Protein AF-A0A6I3LFV6-F1 (afdb_monomer_lite)

Sequence (82 aa):
GGPAQTDRPLWQPIAVSGTTGETEAPSHAEDNDFVQAGNLYRLMTEEEKERLIDNLAGFISKVSRDDIAQRAIENFRKADPD

Foldseek 3Di:
DDDDDDPDDPDDDDDDDDDDDDDPDDDDPPPDPQAVVLVVLVPDDPVRNVVVVCVLCVVLVVDPDPVVSVVVVVSNCSNPVD

Structure (mmCIF, N/CA/C/O backbone):
data_AF-A0A6I3LFV6-F1
#
_entry.id   AF-A0A6I3LFV6-F1
#
loop_
_atom_site.group_PDB
_atom_site.id
_atom_site.type_symbol
_atom_site.label_atom_id
_atom_site.label_alt_id
_atom_site.label_comp_id
_atom_site.label_asym_id
_atom_site.label_entity_id
_atom_site.label_seq_id
_atom_site.pdbx_PDB_ins_code
_atom_site.Cartn_x
_atom_site.Cartn_y
_atom_site.Cartn_z
_atom_site.occupancy
_atom_site.B_iso_or_equiv
_atom_site.auth_seq_id
_atom_site.auth_comp_id
_atom_site.auth_asym_id
_atom_site.auth_atom_id
_atom_site.pdbx_PDB_model_num
ATOM 1 N N . GLY A 1 1 ? 17.817 31.897 -44.755 1.00 69.69 1 GLY A N 1
ATOM 2 C CA . GLY A 1 1 ? 17.895 30.425 -44.768 1.00 69.69 1 GLY A CA 1
ATOM 3 C C . GLY A 1 1 ? 17.273 29.915 -43.492 1.00 69.69 1 GLY A C 1
ATOM 4 O O . GLY A 1 1 ? 17.552 30.496 -42.452 1.00 69.69 1 GLY A O 1
ATOM 5 N N . GLY A 1 2 ? 16.374 28.937 -43.583 1.00 84.31 2 GLY A N 1
ATOM 6 C CA . GLY A 1 2 ? 15.717 28.338 -42.419 1.00 84.31 2 GLY A CA 1
ATOM 7 C C . GLY A 1 2 ? 16.552 27.219 -41.785 1.00 84.31 2 GLY A C 1
ATOM 8 O O . GLY A 1 2 ? 17.592 26.854 -42.338 1.00 84.31 2 GLY A O 1
ATOM 9 N N . PRO A 1 3 ? 16.115 26.680 -40.635 1.00 85.00 3 PRO A N 1
ATOM 10 C CA . PRO A 1 3 ? 16.749 25.517 -40.022 1.00 85.00 3 PRO A CA 1
ATOM 11 C C . PRO A 1 3 ? 16.772 24.322 -40.987 1.00 85.00 3 PRO A C 1
ATOM 13 O O . PRO A 1 3 ? 15.806 24.079 -41.710 1.00 85.00 3 PRO A O 1
ATOM 16 N N . ALA A 1 4 ? 17.888 23.588 -40.989 1.00 87.69 4 ALA A N 1
ATOM 17 C CA . ALA A 1 4 ? 18.089 22.390 -41.798 1.00 87.69 4 ALA A CA 1
ATOM 18 C C . ALA A 1 4 ? 17.895 21.134 -40.938 1.00 87.69 4 ALA A C 1
ATOM 20 O O . ALA A 1 4 ? 18.489 21.013 -39.864 1.00 87.69 4 ALA A O 1
ATOM 21 N N . GLN A 1 5 ? 17.060 20.207 -41.411 1.00 88.88 5 GLN A N 1
ATOM 22 C CA . GLN A 1 5 ? 16.870 18.898 -40.789 1.00 88.88 5 GLN A CA 1
ATOM 23 C C . GLN A 1 5 ? 18.183 18.104 -40.832 1.00 88.88 5 GLN A C 1
ATOM 25 O O . GLN A 1 5 ? 18.884 18.110 -41.841 1.00 88.88 5 GLN A O 1
ATOM 30 N N . THR A 1 6 ? 18.526 17.449 -39.721 1.00 91.50 6 THR A N 1
ATOM 31 C CA . THR A 1 6 ? 19.814 16.752 -39.554 1.00 91.50 6 THR A CA 1
ATOM 32 C C . THR A 1 6 ? 19.718 15.233 -39.684 1.00 91.50 6 THR A C 1
ATOM 34 O O . THR A 1 6 ? 20.751 14.574 -39.638 1.00 91.50 6 THR A O 1
ATOM 37 N N . ASP A 1 7 ? 18.505 14.674 -39.771 1.00 89.38 7 ASP A N 1
ATOM 38 C CA . ASP A 1 7 ? 18.203 13.229 -39.742 1.00 89.38 7 ASP A CA 1
ATOM 39 C C . ASP A 1 7 ? 18.792 12.463 -38.546 1.00 89.38 7 ASP A C 1
ATOM 41 O O . ASP A 1 7 ? 18.768 11.234 -38.489 1.00 89.38 7 ASP A O 1
ATOM 45 N N . ARG A 1 8 ? 19.298 13.186 -37.542 1.00 89.38 8 ARG A N 1
ATOM 46 C CA . ARG A 1 8 ? 19.827 12.593 -36.320 1.00 89.38 8 ARG A CA 1
ATOM 47 C C . ARG A 1 8 ? 18.657 12.214 -35.413 1.00 89.38 8 ARG A C 1
ATOM 49 O O . ARG A 1 8 ? 17.853 13.091 -35.086 1.00 89.38 8 ARG A O 1
ATOM 56 N N . PRO A 1 9 ? 18.573 10.954 -34.954 1.00 85.44 9 PRO A N 1
ATOM 57 C CA . PRO A 1 9 ? 17.584 10.568 -33.961 1.00 85.44 9 PRO A CA 1
ATOM 58 C C . PRO A 1 9 ? 17.784 11.384 -32.683 1.00 85.44 9 PRO A C 1
ATOM 60 O O . PRO A 1 9 ? 18.911 11.537 -32.210 1.00 85.44 9 PRO A O 1
ATOM 63 N N . LEU A 1 10 ? 16.690 11.883 -32.109 1.00 91.38 10 LEU A N 1
ATOM 64 C CA . LEU A 1 10 ? 16.714 12.563 -30.810 1.00 91.38 10 LEU A CA 1
ATOM 65 C C . LEU A 1 10 ? 16.843 11.570 -29.641 1.00 91.38 10 LEU A C 1
ATOM 67 O O . LEU A 1 10 ? 17.287 11.943 -28.558 1.00 91.38 10 LEU A O 1
ATOM 71 N N . TRP A 1 11 ? 16.485 10.304 -29.871 1.00 91.62 11 TRP A N 1
ATOM 72 C CA . TRP A 1 11 ? 16.451 9.230 -28.877 1.00 91.62 11 TRP A CA 1
ATOM 73 C C . TRP A 1 11 ? 16.944 7.924 -29.496 1.00 91.62 11 TRP A C 1
ATOM 75 O O . TRP A 1 11 ? 16.860 7.729 -30.712 1.00 91.62 11 TRP A O 1
ATOM 85 N N . GLN A 1 12 ? 17.431 7.014 -28.653 1.00 92.88 12 GLN A N 1
ATOM 86 C CA . GLN A 1 12 ? 17.759 5.662 -29.094 1.00 92.88 12 GLN A CA 1
ATOM 87 C C . GLN A 1 12 ? 16.472 4.892 -29.433 1.00 92.88 12 GLN A C 1
ATOM 89 O O . GLN A 1 12 ? 15.517 4.944 -28.654 1.00 92.88 12 GLN A O 1
ATOM 94 N N . PRO A 1 13 ? 16.417 4.186 -30.577 1.00 89.31 13 PRO A N 1
ATOM 95 C CA . PRO A 1 13 ? 15.259 3.374 -30.921 1.00 89.31 13 PRO A CA 1
ATOM 96 C C . PRO A 1 13 ? 15.162 2.162 -29.988 1.00 89.31 13 PRO A C 1
ATOM 98 O O . PRO A 1 13 ? 16.161 1.496 -29.721 1.00 89.31 13 PRO A O 1
ATOM 101 N N . ILE A 1 14 ? 13.947 1.854 -29.531 1.00 93.50 14 ILE A N 1
ATOM 102 C CA . ILE A 1 14 ? 13.649 0.646 -28.755 1.00 93.50 14 ILE A CA 1
ATOM 103 C C . ILE A 1 14 ? 12.893 -0.314 -29.667 1.00 93.50 14 ILE A C 1
ATOM 105 O O . ILE A 1 14 ? 11.828 0.022 -30.186 1.00 93.50 14 ILE A O 1
ATOM 109 N N . ALA A 1 15 ? 13.452 -1.505 -29.875 1.00 94.19 15 ALA A N 1
ATOM 110 C CA . ALA A 1 15 ? 12.756 -2.565 -30.585 1.00 94.19 15 ALA A CA 1
ATOM 111 C C . ALA A 1 15 ? 11.590 -3.066 -29.723 1.00 94.19 15 ALA A C 1
ATOM 113 O O . ALA A 1 15 ? 11.784 -3.465 -28.577 1.00 94.19 15 ALA A O 1
ATOM 114 N N . VAL A 1 16 ? 10.386 -3.048 -30.285 1.00 91.69 16 VAL A N 1
ATOM 115 C CA . VAL A 1 16 ? 9.176 -3.588 -29.658 1.00 91.69 16 VAL A CA 1
ATOM 116 C C . VAL A 1 16 ? 8.652 -4.752 -30.493 1.00 91.69 16 VAL A C 1
ATOM 118 O O . VAL A 1 16 ? 8.878 -4.811 -31.702 1.00 91.69 16 VAL A O 1
ATOM 121 N N . SER A 1 17 ? 7.976 -5.697 -29.847 1.00 92.06 17 SER A N 1
ATOM 122 C CA . SER A 1 17 ? 7.398 -6.878 -30.493 1.00 92.06 17 SER A CA 1
ATOM 123 C C . SER A 1 17 ? 6.023 -7.185 -29.903 1.00 92.06 17 SER A C 1
ATOM 125 O O . SER A 1 17 ? 5.711 -6.719 -28.809 1.00 92.06 17 SER A O 1
ATOM 127 N N . GLY A 1 18 ? 5.214 -7.957 -30.629 1.00 90.81 18 GLY A N 1
ATOM 128 C CA . GLY A 1 18 ? 3.850 -8.312 -30.236 1.00 90.81 18 GLY A CA 1
ATOM 129 C C . GLY A 1 18 ? 2.774 -7.573 -31.033 1.00 90.81 18 GLY A C 1
ATOM 130 O O . GLY A 1 18 ? 3.062 -6.809 -31.955 1.00 90.81 18 GLY A O 1
ATOM 131 N N . THR A 1 19 ? 1.519 -7.849 -30.695 1.00 91.25 19 THR A N 1
ATOM 132 C CA . THR A 1 19 ? 0.334 -7.213 -31.283 1.00 91.25 19 THR A CA 1
ATOM 133 C C . THR A 1 19 ? -0.100 -6.010 -30.462 1.00 91.25 19 THR A C 1
ATOM 135 O O . THR A 1 19 ? -0.049 -6.032 -29.236 1.00 91.25 19 THR A O 1
ATOM 138 N N . THR A 1 20 ? -0.580 -4.969 -31.138 1.00 92.25 20 THR A N 1
ATOM 139 C CA . THR A 1 20 ? -1.288 -3.873 -30.478 1.00 92.25 20 THR A CA 1
ATOM 140 C C . THR A 1 20 ? -2.695 -4.326 -30.093 1.00 92.25 20 THR A C 1
ATOM 142 O O . THR A 1 20 ? -3.375 -5.001 -30.865 1.00 92.25 20 THR A O 1
ATOM 145 N N . GLY A 1 21 ? -3.140 -3.953 -28.899 1.00 91.94 21 GLY A N 1
ATOM 146 C CA . GLY A 1 21 ? -4.448 -4.329 -28.377 1.00 91.94 21 GLY A CA 1
ATOM 147 C C . GLY A 1 21 ? -4.490 -4.215 -26.861 1.00 91.94 21 GLY A C 1
ATOM 148 O O . GLY A 1 21 ? -3.516 -3.797 -26.237 1.00 91.94 21 GLY A O 1
ATOM 149 N N . GLU A 1 22 ? -5.625 -4.587 -26.281 1.00 92.31 22 GLU A N 1
ATOM 150 C CA . GLU A 1 22 ? -5.723 -4.811 -24.844 1.00 92.31 22 GLU A CA 1
ATOM 151 C C . GLU A 1 22 ? -5.011 -6.123 -24.506 1.00 92.31 22 GLU A C 1
ATOM 153 O O . GLU A 1 22 ? -5.250 -7.156 -25.133 1.00 92.31 22 GLU A O 1
ATOM 158 N N . THR A 1 23 ? -4.099 -6.068 -23.545 1.00 85.81 23 THR A N 1
ATOM 159 C CA . THR A 1 23 ? -3.365 -7.232 -23.052 1.00 85.81 23 THR A CA 1
ATOM 160 C C . THR A 1 23 ? -3.479 -7.255 -21.542 1.00 85.81 23 THR A C 1
ATOM 162 O O . THR A 1 23 ? -3.377 -6.202 -20.909 1.00 85.81 23 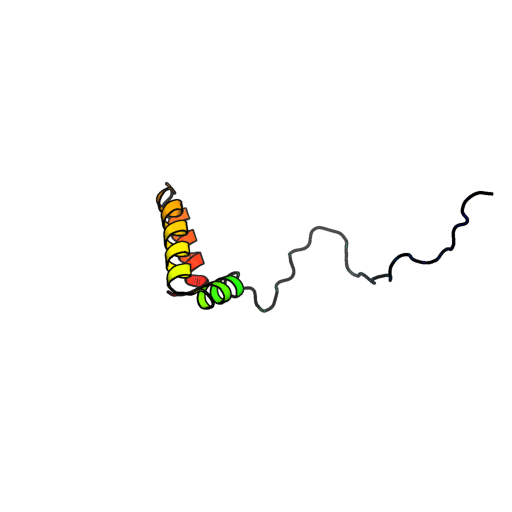THR A O 1
ATOM 165 N N . GLU A 1 24 ? -3.647 -8.442 -20.962 1.00 84.94 24 GLU A N 1
ATOM 166 C CA . GLU A 1 24 ? -3.532 -8.602 -19.514 1.00 84.94 24 GLU A CA 1
ATOM 167 C C . GLU A 1 24 ? -2.169 -8.079 -19.043 1.00 84.94 24 GLU A C 1
ATOM 169 O O . GLU A 1 24 ? -1.160 -8.199 -19.750 1.00 84.94 24 GLU A O 1
ATOM 174 N N . ALA A 1 25 ? -2.147 -7.462 -17.861 1.00 79.31 25 ALA A N 1
ATOM 175 C CA . ALA A 1 25 ? -0.892 -7.053 -17.254 1.00 79.31 25 ALA A CA 1
ATOM 176 C C . ALA A 1 25 ? -0.011 -8.301 -17.060 1.00 79.31 25 ALA A C 1
ATOM 178 O O . ALA A 1 25 ? -0.522 -9.331 -16.608 1.00 79.31 25 ALA A O 1
ATOM 179 N N . PRO A 1 26 ? 1.288 -8.247 -17.407 1.00 74.81 26 PRO A N 1
ATOM 180 C CA . PRO A 1 26 ? 2.185 -9.363 -17.162 1.00 74.81 26 PRO A CA 1
ATOM 181 C C . PRO A 1 26 ? 2.163 -9.720 -15.678 1.00 74.81 26 PRO A C 1
ATOM 183 O O . PRO A 1 26 ? 2.352 -8.840 -14.840 1.00 74.81 26 PRO A O 1
ATOM 186 N N . SER A 1 27 ? 1.959 -10.999 -15.365 1.00 70.81 27 SER A N 1
ATOM 187 C CA . SER A 1 27 ? 2.083 -11.452 -13.986 1.00 70.81 27 SER A CA 1
ATOM 188 C C . SER A 1 27 ? 3.560 -11.402 -13.577 1.00 70.81 27 SER A C 1
ATOM 190 O O . SER A 1 27 ? 4.405 -12.042 -14.213 1.00 70.81 27 SER A O 1
ATOM 192 N N . HIS A 1 28 ? 3.901 -10.609 -12.562 1.00 65.44 28 HIS A N 1
ATOM 193 C CA . HIS A 1 28 ? 5.231 -10.611 -11.972 1.00 65.44 28 HIS A CA 1
ATOM 194 C C . HIS A 1 28 ? 5.384 -11.824 -11.040 1.00 65.44 28 HIS A C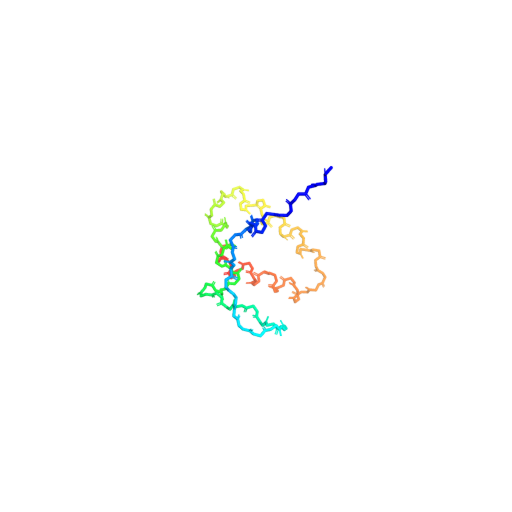 1
ATOM 196 O O . HIS A 1 28 ? 4.467 -12.240 -10.342 1.00 65.44 28 HIS A O 1
ATOM 202 N N . ALA A 1 29 ? 6.582 -12.408 -10.984 1.00 56.62 29 ALA A N 1
ATOM 203 C CA . ALA A 1 29 ? 6.855 -13.600 -10.169 1.00 56.62 29 ALA A CA 1
ATOM 204 C C . ALA A 1 29 ? 6.688 -13.384 -8.643 1.00 56.62 29 ALA A C 1
ATOM 206 O O . ALA A 1 29 ? 6.743 -14.344 -7.876 1.00 56.62 29 ALA A O 1
ATOM 207 N N . GLU A 1 30 ? 6.481 -12.137 -8.213 1.00 59.06 30 GLU A N 1
ATOM 208 C CA . GLU A 1 30 ? 6.233 -11.715 -6.832 1.00 59.06 30 GLU A CA 1
ATOM 209 C C . GLU A 1 30 ? 4.755 -11.351 -6.578 1.00 59.06 30 GLU A C 1
ATOM 211 O O . GLU A 1 30 ? 4.460 -10.799 -5.522 1.00 59.06 30 GLU A O 1
ATOM 216 N N . ASP A 1 31 ? 3.838 -11.660 -7.512 1.00 59.53 31 ASP A N 1
ATOM 217 C CA . ASP A 1 31 ? 2.408 -11.292 -7.509 1.00 59.53 31 ASP A CA 1
ATOM 218 C C . ASP A 1 31 ? 1.591 -11.962 -6.392 1.00 59.5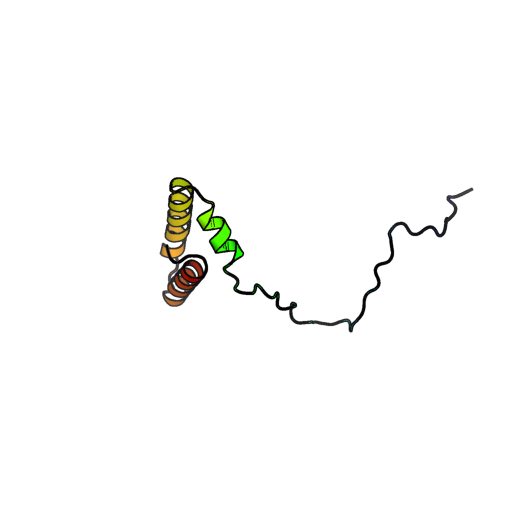3 31 ASP A C 1
ATOM 220 O O . ASP A 1 31 ? 0.653 -12.736 -6.599 1.00 59.53 31 ASP A O 1
ATOM 224 N N . ASN A 1 32 ? 1.903 -11.619 -5.155 1.00 72.94 32 ASN A N 1
ATOM 225 C CA . ASN A 1 32 ? 0.845 -11.307 -4.227 1.00 72.94 32 ASN A CA 1
ATOM 226 C C . ASN A 1 32 ? 0.890 -9.785 -4.041 1.00 72.94 32 ASN A C 1
ATOM 228 O O . ASN A 1 32 ? 1.964 -9.210 -3.862 1.00 72.94 32 ASN A O 1
ATOM 232 N N . ASP A 1 33 ? -0.264 -9.117 -4.088 1.00 86.25 33 ASP A N 1
ATOM 233 C CA . ASP A 1 33 ? -0.386 -7.651 -3.958 1.00 86.25 33 ASP A CA 1
ATOM 234 C C . ASP A 1 33 ? 0.129 -7.103 -2.604 1.00 86.25 33 ASP A C 1
ATOM 236 O O . ASP A 1 33 ? -0.033 -5.928 -2.273 1.00 86.25 33 ASP A O 1
ATOM 240 N N . PHE A 1 34 ? 0.720 -7.965 -1.779 1.00 91.88 34 PHE A N 1
A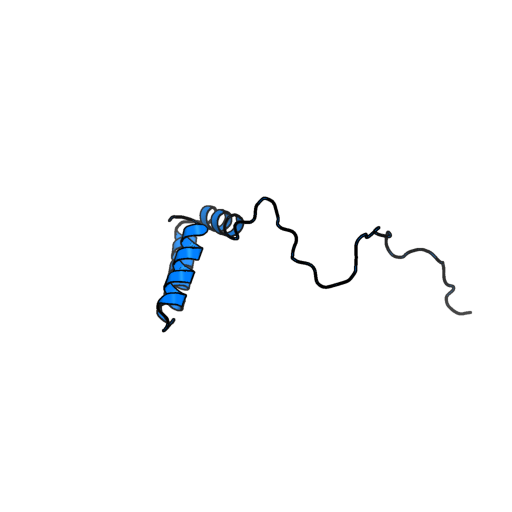TOM 241 C CA . PHE A 1 34 ? 0.929 -7.789 -0.361 1.00 91.88 34 PHE A CA 1
ATOM 242 C C . PHE A 1 34 ?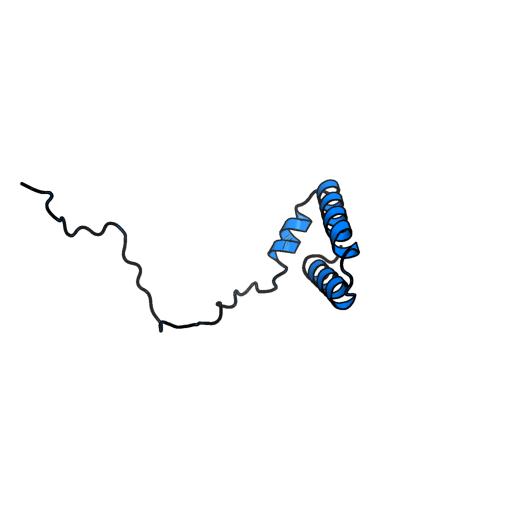 2.414 -7.787 0.031 1.00 91.88 34 PHE A C 1
ATOM 244 O O . PHE A 1 34 ? 2.740 -7.273 1.100 1.00 91.88 34 PHE A O 1
ATOM 251 N N . VAL A 1 35 ? 3.334 -8.266 -0.826 1.00 90.38 35 VAL A N 1
ATOM 252 C CA . VAL A 1 35 ? 4.778 -8.339 -0.515 1.00 90.38 35 VAL A CA 1
ATOM 253 C C . VAL A 1 35 ? 5.337 -6.955 -0.199 1.00 90.38 35 VAL A C 1
ATOM 255 O O . VAL A 1 35 ? 5.936 -6.745 0.857 1.00 90.38 35 VAL A O 1
ATOM 258 N N . GLN A 1 36 ? 5.137 -5.993 -1.102 1.00 91.31 36 GLN A N 1
ATOM 259 C CA . GLN A 1 36 ? 5.692 -4.647 -0.945 1.00 91.31 36 GLN A CA 1
ATOM 260 C C . GLN A 1 36 ? 5.037 -3.901 0.223 1.00 91.31 36 GLN A C 1
ATOM 262 O O . GLN A 1 36 ? 5.733 -3.243 0.995 1.00 91.31 36 GLN A O 1
ATOM 267 N N . ALA A 1 37 ? 3.721 -4.055 0.391 1.00 94.25 37 ALA A N 1
ATOM 268 C CA . ALA A 1 37 ? 2.976 -3.444 1.488 1.00 94.25 37 ALA A CA 1
ATOM 269 C C . ALA A 1 37 ? 3.424 -3.984 2.857 1.00 94.25 37 ALA A C 1
ATOM 271 O O . ALA A 1 37 ? 3.698 -3.204 3.766 1.00 94.25 37 ALA A O 1
ATOM 272 N N . GLY A 1 38 ? 3.581 -5.305 2.982 1.00 95.25 38 GLY A N 1
ATOM 273 C CA . GLY A 1 38 ? 4.095 -5.942 4.191 1.00 95.25 38 GLY A CA 1
ATOM 274 C C . GLY A 1 38 ? 5.528 -5.527 4.503 1.00 95.25 38 GLY A C 1
ATOM 275 O O . GLY A 1 38 ? 5.857 -5.217 5.644 1.00 95.25 38 GLY A O 1
ATOM 276 N N . ASN A 1 39 ? 6.392 -5.464 3.484 1.00 95.62 39 ASN A N 1
ATOM 277 C CA . ASN A 1 39 ? 7.767 -4.993 3.659 1.00 95.62 39 ASN A CA 1
ATOM 278 C C . ASN A 1 39 ? 7.803 -3.557 4.190 1.00 95.62 39 ASN A C 1
ATOM 280 O O . ASN A 1 39 ? 8.570 -3.274 5.104 1.00 95.62 39 ASN A O 1
ATOM 284 N N . LEU A 1 40 ? 6.961 -2.670 3.656 1.00 97.00 40 LEU A N 1
ATOM 285 C CA . LEU A 1 40 ? 6.855 -1.300 4.143 1.00 97.00 40 LEU A CA 1
ATOM 286 C C . LEU A 1 40 ? 6.399 -1.252 5.610 1.00 97.00 40 LEU A C 1
ATOM 288 O O . LEU A 1 40 ? 7.018 -0.551 6.403 1.00 97.00 40 LEU A O 1
ATOM 292 N N . TYR A 1 41 ? 5.372 -2.019 5.984 1.00 97.69 41 TYR A N 1
ATOM 293 C CA . TYR A 1 41 ? 4.883 -2.083 7.365 1.00 97.69 41 TYR A CA 1
ATOM 294 C C . TYR A 1 41 ? 5.952 -2.583 8.348 1.00 97.69 41 TYR A C 1
ATOM 296 O O . TYR A 1 41 ? 6.141 -2.002 9.413 1.00 97.69 41 TYR A O 1
ATOM 304 N N . ARG A 1 42 ? 6.728 -3.605 7.968 1.00 97.44 42 ARG A N 1
ATOM 305 C CA . ARG A 1 42 ? 7.831 -4.131 8.794 1.00 97.44 42 ARG A CA 1
ATOM 306 C C . ARG A 1 42 ? 9.000 -3.158 8.963 1.00 97.44 42 ARG A C 1
ATOM 308 O O . ARG A 1 42 ? 9.776 -3.321 9.900 1.00 97.44 42 ARG A O 1
ATOM 315 N N . LEU A 1 43 ? 9.142 -2.175 8.072 1.00 98.06 43 LEU A N 1
ATOM 316 C CA . LEU A 1 43 ? 10.157 -1.122 8.180 1.00 98.06 43 LEU A CA 1
ATOM 317 C C . LEU A 1 43 ? 9.735 0.037 9.094 1.00 98.06 43 LEU A C 1
ATOM 319 O O . LEU A 1 43 ? 10.598 0.815 9.495 1.00 98.06 43 LEU A O 1
ATOM 323 N N . MET A 1 44 ? 8.442 0.167 9.404 1.00 98.25 44 MET A N 1
ATOM 324 C CA . MET A 1 44 ? 7.919 1.242 10.248 1.00 98.25 44 MET A CA 1
ATOM 325 C C . MET A 1 44 ? 8.308 1.055 11.715 1.00 98.25 44 MET A C 1
ATOM 327 O O . MET A 1 44 ? 8.366 -0.073 12.215 1.00 98.25 44 MET A O 1
ATOM 331 N N . THR A 1 45 ? 8.515 2.165 12.427 1.00 98.50 45 THR A N 1
ATOM 332 C CA . THR A 1 45 ? 8.596 2.133 13.895 1.00 98.50 45 THR A CA 1
ATOM 333 C C . THR A 1 45 ? 7.241 1.778 14.501 1.00 98.50 45 THR A C 1
ATOM 335 O O . THR A 1 45 ? 6.201 1.914 13.855 1.00 98.50 45 THR A O 1
ATOM 338 N N . GLU A 1 46 ? 7.219 1.367 15.767 1.00 98.06 46 GLU A N 1
ATOM 339 C CA . GLU A 1 46 ? 5.962 1.037 16.448 1.00 98.06 46 GLU A CA 1
ATOM 340 C C . GLU A 1 46 ? 5.001 2.237 16.497 1.00 98.06 46 GLU A C 1
ATOM 342 O O . GLU A 1 46 ? 3.807 2.084 16.251 1.00 98.06 46 GLU A O 1
ATOM 347 N N . GLU A 1 47 ? 5.510 3.459 16.683 1.00 98.38 47 GLU A N 1
ATOM 348 C CA . GLU A 1 47 ? 4.674 4.664 16.653 1.00 98.38 47 GLU A CA 1
ATOM 349 C C . GLU A 1 47 ? 4.140 4.975 15.245 1.00 98.38 47 GLU A C 1
ATOM 351 O O . GLU A 1 47 ? 3.076 5.575 15.094 1.00 98.38 47 GLU A O 1
ATOM 356 N N . GLU A 1 48 ? 4.887 4.633 14.192 1.00 98.50 48 GLU A N 1
ATOM 357 C CA . GLU A 1 48 ? 4.418 4.754 12.808 1.00 98.50 48 GLU A CA 1
ATOM 358 C C . GLU A 1 48 ? 3.328 3.728 12.494 1.00 98.50 48 GLU A C 1
ATOM 360 O O . GLU A 1 48 ? 2.321 4.095 11.881 1.00 98.50 48 GLU A O 1
ATOM 365 N N . LYS A 1 49 ? 3.489 2.485 12.963 1.00 98.25 49 LYS A N 1
ATOM 366 C CA . LYS A 1 49 ? 2.471 1.436 12.842 1.00 98.25 49 LYS A CA 1
ATOM 367 C C . LYS A 1 49 ? 1.190 1.814 13.576 1.00 98.25 49 LYS A C 1
ATOM 369 O O . LYS A 1 49 ? 0.119 1.718 12.985 1.00 98.25 49 LYS A O 1
ATOM 374 N N . GLU A 1 50 ? 1.285 2.315 14.807 1.00 98.25 50 GLU A N 1
ATOM 375 C CA . GLU A 1 50 ? 0.121 2.756 15.587 1.00 98.25 50 GLU A CA 1
ATOM 376 C C . GLU A 1 50 ? -0.656 3.852 14.847 1.00 98.25 50 GLU A C 1
ATOM 378 O O . GLU A 1 50 ? -1.855 3.717 14.606 1.00 98.25 50 GLU A O 1
ATOM 383 N N . ARG A 1 51 ? 0.041 4.886 14.353 1.00 98.38 51 ARG A N 1
ATOM 384 C CA . ARG A 1 51 ? -0.593 5.940 13.543 1.00 98.38 51 ARG A CA 1
ATOM 385 C C . ARG A 1 51 ? -1.237 5.396 12.270 1.00 98.38 51 ARG A C 1
ATOM 387 O O . ARG A 1 51 ? -2.285 5.893 11.856 1.00 98.38 51 ARG A O 1
ATOM 394 N N . LEU A 1 52 ? -0.611 4.428 11.601 1.00 98.06 52 LEU A N 1
ATOM 395 C CA . LEU A 1 52 ? -1.187 3.796 10.416 1.00 98.06 52 LEU A CA 1
ATOM 396 C C . LEU A 1 52 ? -2.478 3.049 10.775 1.00 98.06 52 LEU A C 1
ATOM 398 O O . LEU A 1 52 ? -3.501 3.272 10.128 1.00 98.06 52 LEU A O 1
ATOM 402 N N . ILE A 1 53 ? -2.444 2.216 11.815 1.00 97.31 53 ILE A N 1
ATOM 403 C CA . ILE A 1 53 ? -3.587 1.425 12.281 1.00 97.31 53 ILE A CA 1
ATOM 404 C C . ILE A 1 53 ? -4.743 2.339 12.694 1.00 97.31 53 ILE A C 1
ATOM 406 O O . ILE A 1 53 ? -5.869 2.119 12.247 1.00 97.31 53 ILE A O 1
ATOM 410 N N . ASP A 1 54 ? -4.474 3.403 13.451 1.00 98.19 54 ASP A N 1
ATOM 411 C CA . ASP A 1 54 ? -5.486 4.378 13.870 1.00 98.19 54 ASP A CA 1
ATOM 412 C C . ASP A 1 54 ? -6.174 5.040 12.674 1.00 98.19 54 ASP A C 1
ATOM 414 O O . ASP A 1 54 ? -7.404 5.147 12.620 1.00 98.19 54 ASP A O 1
ATOM 418 N N . ASN A 1 55 ? -5.390 5.445 11.672 1.00 97.69 55 ASN A N 1
ATOM 419 C CA . ASN A 1 55 ? -5.929 6.025 10.448 1.00 97.69 55 ASN A CA 1
ATOM 420 C C . ASN A 1 55 ? -6.801 5.014 9.691 1.00 97.69 55 ASN A C 1
ATOM 422 O O . ASN A 1 55 ? -7.915 5.351 9.280 1.00 97.69 55 ASN A O 1
ATOM 426 N N . LEU A 1 56 ? -6.332 3.774 9.525 1.00 96.69 56 LEU A N 1
ATOM 427 C CA . LEU A 1 56 ? -7.081 2.723 8.835 1.00 96.69 56 LEU A CA 1
ATOM 428 C C . LEU A 1 56 ? -8.386 2.395 9.575 1.00 96.69 56 LEU A C 1
ATOM 430 O O . LEU A 1 56 ? -9.459 2.435 8.970 1.00 96.69 56 LEU A O 1
ATOM 434 N N . ALA A 1 57 ? -8.335 2.157 10.886 1.00 96.38 57 ALA A N 1
ATOM 435 C CA . ALA A 1 57 ? -9.507 1.871 11.712 1.00 96.38 57 ALA A CA 1
ATOM 436 C C . ALA A 1 57 ? -10.508 3.040 11.724 1.00 96.38 57 ALA A C 1
ATOM 438 O O . ALA A 1 57 ? -11.725 2.838 11.616 1.00 96.38 57 ALA A O 1
ATOM 439 N N . GLY A 1 58 ? -10.012 4.279 11.774 1.00 97.38 58 GLY A N 1
ATOM 440 C CA . GLY A 1 58 ? -10.830 5.490 11.736 1.00 97.38 58 GLY A CA 1
ATOM 441 C C . GLY A 1 58 ? -11.638 5.659 10.444 1.00 97.38 58 GLY A C 1
ATOM 442 O O . GLY A 1 58 ? -12.701 6.286 10.462 1.00 97.38 58 GLY A O 1
ATOM 443 N N . PHE A 1 59 ? -11.183 5.091 9.324 1.00 95.38 59 PHE A N 1
ATOM 444 C CA . PHE A 1 59 ? -11.948 5.067 8.074 1.00 95.38 59 PHE A CA 1
ATOM 445 C C . PHE A 1 59 ? -12.779 3.796 7.907 1.00 95.38 59 PHE A C 1
ATOM 447 O O . PHE A 1 59 ? -13.933 3.893 7.489 1.00 95.38 59 PHE A O 1
ATOM 454 N N . ILE A 1 60 ? -12.246 2.628 8.273 1.00 96.06 60 ILE A N 1
ATOM 455 C CA . ILE A 1 60 ? -12.972 1.354 8.177 1.00 96.06 60 ILE A CA 1
ATOM 456 C C . ILE A 1 60 ? -14.224 1.359 9.060 1.00 96.06 60 ILE A C 1
ATOM 458 O O . ILE A 1 60 ? -15.272 0.898 8.621 1.00 96.06 60 ILE A O 1
ATOM 462 N N . SER A 1 61 ? -14.174 1.971 10.246 1.00 95.81 61 SER A N 1
ATOM 463 C CA . SER A 1 61 ? -15.342 2.109 11.137 1.00 95.81 61 SER A CA 1
ATOM 464 C C . SER A 1 61 ? -16.516 2.893 10.534 1.00 95.81 61 SER A C 1
ATOM 466 O O . SER A 1 61 ? -17.636 2.804 11.030 1.00 95.81 61 SER A O 1
ATOM 468 N N . LYS A 1 62 ? -16.285 3.659 9.460 1.00 96.88 62 LYS A N 1
ATOM 469 C CA . LYS A 1 62 ? -17.319 4.427 8.748 1.00 96.88 62 LYS A CA 1
ATOM 470 C C . LYS A 1 62 ? -17.942 3.649 7.586 1.00 96.88 62 LYS A C 1
ATOM 472 O O . LYS A 1 62 ? -18.871 4.146 6.950 1.00 96.88 62 LYS A O 1
ATOM 477 N N . VAL A 1 63 ? -17.428 2.461 7.273 1.00 96.69 63 VAL A N 1
ATOM 478 C CA . VAL A 1 63 ? -17.955 1.602 6.211 1.00 96.69 63 VAL A CA 1
ATOM 479 C C . VAL A 1 63 ? -19.228 0.926 6.717 1.00 96.69 63 VAL A C 1
ATOM 481 O O . VAL A 1 63 ? -19.205 0.198 7.698 1.00 96.69 63 VAL A O 1
ATOM 484 N N . SER A 1 64 ? -20.351 1.148 6.033 1.00 97.06 64 SER A N 1
ATOM 485 C CA . SER A 1 64 ? -21.662 0.595 6.414 1.00 97.06 64 SER A CA 1
ATOM 486 C C . SER A 1 64 ? -21.894 -0.853 5.968 1.00 97.06 64 SER A C 1
ATOM 488 O O . SER A 1 64 ? -22.919 -1.446 6.291 1.00 97.06 64 SER A O 1
ATOM 490 N N . ARG A 1 65 ? -20.976 -1.398 5.168 1.00 97.94 65 ARG A N 1
ATOM 491 C CA . ARG A 1 65 ? -21.045 -2.736 4.583 1.00 97.94 65 ARG A CA 1
ATOM 492 C C . ARG A 1 65 ? -19.992 -3.641 5.207 1.00 97.94 65 ARG A C 1
ATOM 494 O O . ARG A 1 65 ? -18.805 -3.501 4.906 1.00 97.94 65 ARG A O 1
ATOM 501 N N . ASP A 1 66 ? -20.448 -4.593 6.010 1.00 95.94 66 ASP A N 1
ATOM 502 C CA . ASP A 1 66 ? -19.578 -5.521 6.739 1.00 95.94 66 ASP A CA 1
ATOM 503 C C . ASP A 1 66 ? -18.676 -6.336 5.807 1.00 95.94 66 ASP A C 1
ATOM 505 O O . ASP A 1 66 ? -17.502 -6.538 6.104 1.00 95.94 66 ASP A O 1
ATOM 509 N N . ASP A 1 67 ? -19.177 -6.733 4.633 1.00 97.00 67 ASP A N 1
ATOM 510 C CA . ASP A 1 67 ? -18.402 -7.489 3.645 1.00 97.00 67 ASP A CA 1
ATOM 511 C C . ASP A 1 67 ? -17.223 -6.683 3.079 1.00 97.00 67 ASP A C 1
ATOM 513 O O . ASP A 1 67 ? -16.146 -7.223 2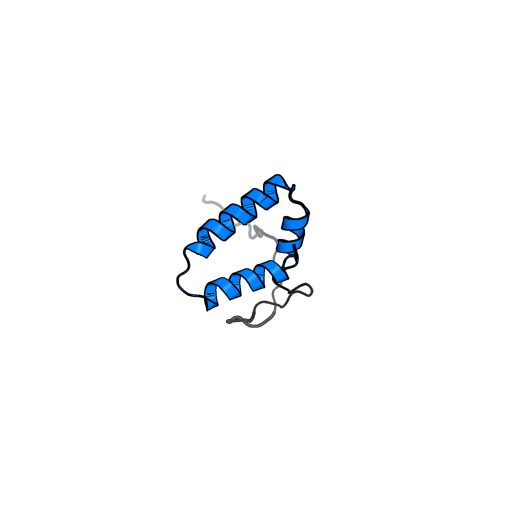.823 1.00 97.00 67 ASP A O 1
ATOM 517 N N . ILE A 1 68 ? -17.396 -5.368 2.928 1.00 96.81 68 ILE A N 1
ATOM 518 C CA . ILE A 1 68 ? -16.329 -4.470 2.479 1.00 96.81 68 ILE A CA 1
ATOM 519 C C . ILE A 1 68 ? -15.298 -4.272 3.593 1.00 96.81 68 ILE A C 1
ATOM 521 O O . ILE A 1 68 ? -14.097 -4.331 3.317 1.00 96.81 68 ILE A O 1
ATOM 525 N N . ALA A 1 69 ? -15.749 -4.065 4.834 1.00 96.62 69 ALA A N 1
ATOM 526 C CA . ALA A 1 69 ? -14.863 -3.918 5.986 1.00 96.62 69 ALA A CA 1
ATOM 527 C C . ALA A 1 69 ? -14.038 -5.193 6.225 1.00 96.62 69 ALA A C 1
ATOM 529 O O . ALA A 1 69 ? -12.816 -5.124 6.361 1.00 96.62 69 ALA A O 1
ATOM 530 N N . GLN A 1 70 ? -14.678 -6.363 6.181 1.00 97.06 70 GLN A N 1
ATOM 531 C CA . GLN A 1 70 ? -14.009 -7.653 6.319 1.00 97.06 70 GLN A CA 1
ATOM 532 C C . GLN A 1 70 ? -12.977 -7.871 5.208 1.00 97.06 70 GLN A C 1
ATOM 534 O O . GLN A 1 70 ? -11.837 -8.229 5.500 1.00 97.06 70 GLN A O 1
ATOM 539 N N . ARG A 1 71 ? -13.330 -7.589 3.948 1.00 96.81 71 ARG A N 1
ATOM 540 C CA . ARG A 1 71 ? -12.398 -7.729 2.820 1.00 96.81 71 ARG A CA 1
ATOM 541 C C . ARG A 1 71 ? -11.166 -6.832 2.964 1.00 96.81 71 ARG A C 1
ATOM 543 O O . ARG A 1 71 ? -10.066 -7.249 2.615 1.00 96.81 71 ARG A O 1
ATOM 550 N N . ALA A 1 72 ? -11.329 -5.611 3.475 1.00 96.00 72 ALA A N 1
ATOM 551 C CA . ALA A 1 72 ? -10.196 -4.733 3.760 1.00 96.00 72 ALA A CA 1
ATOM 552 C C . ALA A 1 72 ? -9.278 -5.324 4.844 1.00 96.00 72 ALA A C 1
ATOM 554 O O . ALA A 1 72 ? -8.070 -5.404 4.636 1.00 96.00 72 ALA A O 1
ATOM 555 N N . ILE A 1 73 ? -9.850 -5.815 5.948 1.00 95.69 73 ILE A N 1
ATOM 556 C CA . ILE A 1 73 ? -9.094 -6.458 7.036 1.00 95.69 73 ILE A CA 1
ATOM 557 C C . ILE A 1 73 ? -8.343 -7.699 6.531 1.00 95.69 73 ILE A C 1
ATOM 559 O O . ILE A 1 73 ? -7.181 -7.904 6.874 1.00 95.69 73 ILE A O 1
ATOM 563 N N . GLU A 1 74 ? -8.972 -8.516 5.686 1.00 96.19 74 GLU A N 1
ATOM 564 C CA . GLU A 1 74 ? -8.328 -9.682 5.072 1.00 96.19 74 GLU A CA 1
ATOM 565 C C . GLU A 1 74 ? -7.151 -9.296 4.173 1.00 96.19 74 GLU A C 1
ATOM 567 O O . GLU A 1 74 ? -6.138 -9.991 4.165 1.00 96.19 74 GLU A O 1
ATOM 572 N N . ASN A 1 75 ? -7.250 -8.187 3.440 1.00 95.81 75 ASN A N 1
ATOM 573 C CA . ASN A 1 75 ? -6.144 -7.685 2.630 1.00 95.81 75 ASN A CA 1
ATOM 574 C C . ASN A 1 75 ? -4.978 -7.187 3.494 1.00 95.81 75 ASN A C 1
ATOM 576 O O . ASN A 1 75 ? -3.831 -7.475 3.166 1.00 95.81 75 ASN A O 1
ATOM 580 N N . PHE A 1 76 ? -5.249 -6.508 4.613 1.00 95.75 76 PHE A N 1
ATOM 581 C CA . PHE A 1 76 ? -4.194 -6.103 5.549 1.00 95.75 76 PHE A CA 1
ATOM 582 C C . PHE A 1 76 ? -3.475 -7.319 6.140 1.00 95.75 76 PHE A C 1
ATOM 584 O O . PHE A 1 76 ? -2.252 -7.383 6.076 1.00 95.75 76 PHE A O 1
ATOM 591 N N . ARG A 1 77 ? -4.225 -8.348 6.560 1.00 95.62 77 ARG A N 1
ATOM 592 C CA . ARG A 1 77 ? -3.658 -9.613 7.066 1.00 95.62 77 ARG A CA 1
ATOM 593 C C . ARG A 1 77 ? -2.787 -10.362 6.058 1.00 95.62 77 ARG A C 1
ATOM 595 O O . ARG A 1 77 ? -1.908 -11.123 6.447 1.00 95.62 77 ARG A O 1
ATOM 602 N N . LYS A 1 78 ? -3.059 -10.212 4.758 1.00 95.38 78 LYS A N 1
ATOM 603 C CA . LYS A 1 78 ? -2.221 -10.803 3.703 1.00 95.38 78 LYS A CA 1
ATOM 604 C C . LYS A 1 78 ? -0.902 -10.044 3.523 1.00 95.38 78 LYS A C 1
ATOM 606 O O . LYS A 1 78 ? 0.061 -10.655 3.070 1.00 95.38 78 LYS A O 1
ATOM 611 N N . ALA A 1 79 ? -0.856 -8.752 3.863 1.00 94.88 79 ALA A N 1
ATOM 612 C CA . ALA A 1 79 ? 0.368 -7.944 3.865 1.00 94.88 79 ALA A CA 1
ATOM 613 C C . ALA A 1 79 ? 1.246 -8.250 5.072 1.00 94.88 79 ALA A C 1
ATOM 615 O O . ALA A 1 79 ? 2.446 -8.493 4.910 1.00 94.88 79 ALA A O 1
ATOM 616 N N . ASP A 1 80 ? 0.649 -8.295 6.257 1.00 95.12 80 ASP A N 1
ATOM 617 C CA . ASP A 1 80 ? 1.337 -8.681 7.480 1.00 95.12 80 ASP A CA 1
ATOM 618 C C . ASP A 1 80 ? 0.339 -9.286 8.490 1.00 95.12 80 ASP A C 1
ATOM 620 O O . ASP A 1 80 ? -0.806 -8.829 8.540 1.00 95.12 80 ASP A O 1
ATOM 624 N N . PRO A 1 81 ? 0.706 -10.349 9.234 1.00 93.12 81 PRO A N 1
ATOM 625 C CA . PRO A 1 81 ? -0.179 -10.964 10.224 1.00 93.12 81 PRO A CA 1
ATOM 626 C C . PRO A 1 81 ? -0.408 -10.137 11.501 1.00 93.12 81 PRO A C 1
ATOM 628 O O . PRO A 1 81 ? -1.383 -10.443 12.196 1.00 93.12 81 PRO A O 1
ATOM 631 N N . ASP A 1 82 ? 0.461 -9.165 11.808 1.00 88.75 82 ASP A N 1
ATOM 632 C CA . ASP A 1 82 ? 0.374 -8.297 12.997 1.00 88.75 82 ASP A CA 1
ATOM 633 C C . ASP A 1 82 ? -0.653 -7.163 12.818 1.00 88.75 82 ASP A C 1
ATOM 635 O O . ASP A 1 82 ? -1.585 -7.070 13.654 1.00 88.75 82 ASP A O 1
#

Radius of gyration: 23.54 Å; chains: 1; bounding box: 42×44×61 Å

Secondary structure (DSSP, 8-state):
-PPPP----SS------S--S--PPPPPTT--TTHHHHHHHHHS-HHHHHHHHHHHHHHHTT-S-HHHHHHHHHHHHHH---

pLDDT: mean 91.19, std 9.39, range [56.62, 98.5]